Protein AF-A0A1I7SNS4-F1 (afdb_monomer)

Radius of gyration: 24.3 Å; Cα contacts (8 Å, |Δi|>4): 64; chains: 1; bounding box: 50×27×71 Å

Structure (mmCIF, N/CA/C/O backbone):
data_AF-A0A1I7SNS4-F1
#
_entry.id   AF-A0A1I7SNS4-F1
#
loop_
_atom_site.group_PDB
_atom_site.id
_atom_site.type_symbol
_atom_site.label_atom_id
_atom_site.label_alt_id
_atom_site.label_comp_id
_atom_site.label_asym_id
_atom_site.label_entity_id
_atom_site.label_seq_id
_atom_site.pdbx_PDB_ins_code
_atom_site.Cartn_x
_atom_site.Cartn_y
_atom_site.Cartn_z
_atom_site.occupancy
_atom_site.B_iso_or_equiv
_atom_site.auth_seq_id
_atom_site.auth_comp_id
_atom_site.auth_asym_id
_atom_site.auth_atom_id
_atom_site.pdbx_PDB_model_num
ATOM 1 N N . ILE A 1 1 ? 12.218 -4.983 -21.256 1.00 87.75 1 ILE A N 1
ATOM 2 C CA . ILE A 1 1 ? 12.341 -3.797 -20.367 1.00 87.75 1 ILE A CA 1
ATOM 3 C C . ILE A 1 1 ? 11.926 -4.207 -18.958 1.00 87.75 1 ILE A C 1
ATOM 5 O O . ILE A 1 1 ? 10.837 -4.751 -18.821 1.00 87.75 1 ILE A O 1
ATOM 9 N N . LYS A 1 2 ? 12.796 -4.040 -17.951 1.00 87.50 2 LYS A N 1
ATOM 10 C CA . LYS A 1 2 ? 12.525 -4.416 -16.542 1.00 87.50 2 LYS A CA 1
ATOM 11 C C . LYS A 1 2 ? 12.538 -3.227 -15.575 1.00 87.50 2 LYS A C 1
ATOM 13 O O . LYS A 1 2 ? 12.011 -3.338 -14.477 1.00 87.50 2 LYS A O 1
ATOM 18 N N . ASN A 1 3 ? 13.145 -2.112 -15.976 1.00 85.44 3 ASN A N 1
ATOM 19 C CA . ASN A 1 3 ? 13.160 -0.890 -15.188 1.00 85.44 3 ASN A CA 1
ATOM 20 C C . ASN A 1 3 ? 11.923 -0.036 -15.551 1.00 85.44 3 ASN A C 1
ATOM 22 O O . ASN A 1 3 ? 11.851 0.396 -16.703 1.00 85.44 3 ASN A O 1
ATOM 26 N N . PRO A 1 4 ? 10.968 0.188 -14.626 1.00 86.31 4 PRO A N 1
ATOM 27 C C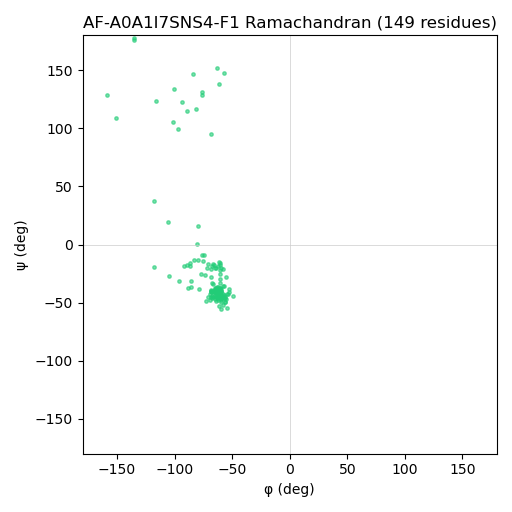A . PRO A 1 4 ? 9.800 1.039 -14.849 1.00 86.31 4 PRO A CA 1
ATOM 28 C C . PRO A 1 4 ? 10.157 2.524 -14.995 1.00 86.31 4 PRO A C 1
ATOM 30 O O . PRO A 1 4 ? 9.373 3.272 -15.557 1.00 86.31 4 PRO A O 1
ATOM 33 N N . ASP A 1 5 ? 11.346 2.946 -14.552 1.00 85.94 5 ASP A N 1
ATOM 34 C CA . ASP A 1 5 ? 11.788 4.347 -14.596 1.00 85.94 5 ASP A CA 1
ATOM 35 C C . ASP A 1 5 ? 12.322 4.780 -15.977 1.00 85.94 5 ASP A C 1
ATOM 37 O O . ASP A 1 5 ? 12.757 5.917 -16.160 1.00 85.94 5 ASP A O 1
ATOM 41 N N . LEU A 1 6 ? 12.330 3.876 -16.962 1.00 90.75 6 LEU A N 1
ATOM 42 C CA . LEU A 1 6 ? 12.782 4.184 -18.316 1.00 90.75 6 LEU A CA 1
ATOM 43 C C . LEU A 1 6 ? 11.732 4.994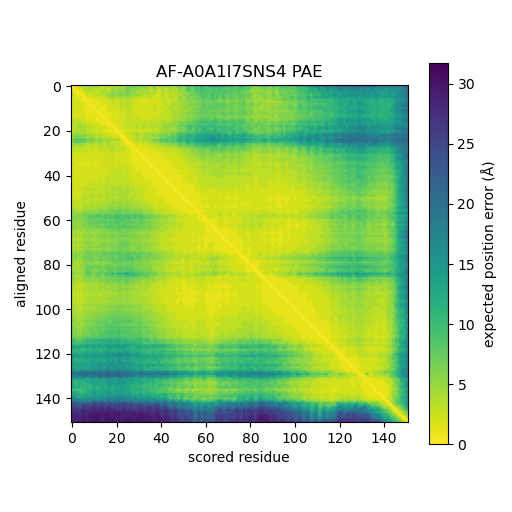 -19.076 1.00 90.75 6 LEU A C 1
ATOM 45 O O . LEU A 1 6 ? 10.591 4.564 -19.228 1.00 90.75 6 LEU A O 1
ATOM 49 N N . SER A 1 7 ? 12.158 6.116 -19.657 1.00 92.50 7 SER A N 1
ATOM 50 C CA . SER A 1 7 ? 11.344 6.854 -20.622 1.00 92.50 7 SER A CA 1
ATOM 51 C C . SER A 1 7 ? 11.074 5.997 -21.866 1.00 92.50 7 SER A C 1
ATOM 53 O O . SER A 1 7 ? 11.908 5.168 -22.246 1.00 92.50 7 SER A O 1
ATOM 55 N N . TYR A 1 8 ? 9.955 6.224 -22.567 1.00 93.12 8 TYR A N 1
ATOM 56 C CA . TYR A 1 8 ? 9.713 5.555 -23.853 1.00 93.12 8 TYR A CA 1
ATOM 57 C C . TYR A 1 8 ? 10.837 5.839 -24.856 1.00 93.12 8 TYR A C 1
ATOM 59 O O . TYR A 1 8 ? 11.241 4.954 -25.608 1.00 93.12 8 TYR A O 1
ATOM 67 N N . HIS A 1 9 ? 11.399 7.051 -24.838 1.00 93.31 9 HIS A N 1
ATOM 68 C CA . HIS A 1 9 ? 12.508 7.424 -25.708 1.00 93.31 9 HIS A CA 1
ATOM 69 C C . HIS A 1 9 ? 13.739 6.527 -25.491 1.00 93.31 9 HIS A C 1
ATOM 71 O O . HIS A 1 9 ? 14.289 5.992 -26.457 1.00 93.31 9 HIS A O 1
ATOM 77 N N . ASP A 1 10 ? 14.145 6.313 -24.240 1.00 93.94 10 ASP A N 1
ATOM 78 C CA . ASP A 1 10 ? 15.320 5.499 -23.914 1.00 93.94 10 ASP A CA 1
ATOM 79 C C . ASP A 1 10 ? 15.021 4.001 -23.979 1.00 93.94 10 ASP A C 1
ATOM 81 O O . ASP A 1 10 ? 15.816 3.228 -24.517 1.00 93.94 10 ASP A O 1
ATOM 85 N N . GLY A 1 11 ? 13.831 3.590 -23.542 1.00 93.88 11 GLY A N 1
ATOM 86 C CA . GLY A 1 11 ? 13.331 2.231 -23.707 1.00 93.88 11 GLY A CA 1
ATOM 87 C C . GLY A 1 11 ? 13.304 1.812 -25.176 1.00 93.88 11 GLY A C 1
ATOM 88 O O . GLY A 1 11 ? 13.788 0.735 -25.520 1.00 93.88 11 GLY A O 1
ATOM 89 N N . ARG A 1 12 ? 12.849 2.692 -26.074 1.00 93.25 12 ARG A N 1
ATOM 90 C CA . ARG A 1 12 ? 12.860 2.461 -27.523 1.00 93.25 12 ARG A CA 1
ATOM 91 C C . ARG A 1 12 ? 14.272 2.278 -28.077 1.00 93.25 12 ARG A C 1
ATOM 93 O O . ARG A 1 12 ? 14.458 1.418 -28.932 1.00 93.25 12 ARG A O 1
ATOM 100 N N . LYS A 1 13 ? 15.271 3.042 -27.613 1.00 94.31 13 LYS A N 1
ATOM 101 C CA . LYS A 1 13 ? 16.676 2.847 -28.035 1.00 94.31 13 LYS A CA 1
ATOM 102 C C . LYS A 1 13 ? 17.188 1.453 -27.676 1.00 94.31 13 LYS A C 1
ATOM 104 O O . LYS A 1 13 ? 17.952 0.882 -28.446 1.00 94.31 13 LYS A O 1
ATOM 109 N N . LEU A 1 14 ? 16.784 0.919 -26.522 1.00 93.12 14 LEU A N 1
ATOM 110 C CA . LEU A 1 14 ? 17.138 -0.439 -26.103 1.00 93.12 14 LEU A CA 1
ATOM 111 C C . LEU A 1 14 ? 16.404 -1.491 -26.936 1.00 93.12 14 LEU A C 1
ATOM 113 O O . LEU A 1 14 ? 17.029 -2.439 -27.395 1.00 93.12 14 LEU A O 1
ATOM 117 N N . LEU A 1 15 ? 15.101 -1.301 -27.160 1.00 92.62 15 LEU A N 1
ATOM 118 C CA . LEU A 1 15 ? 14.277 -2.229 -27.934 1.00 92.62 15 LEU A CA 1
ATOM 119 C C . LEU A 1 15 ? 14.744 -2.346 -29.387 1.00 92.62 15 LEU A C 1
ATOM 121 O O . LEU A 1 15 ? 14.805 -3.450 -29.900 1.00 92.62 15 LEU A O 1
ATOM 125 N N . LYS A 1 16 ? 15.173 -1.247 -30.016 1.00 92.25 16 LYS A N 1
ATOM 126 C CA . LYS A 1 16 ? 15.726 -1.251 -31.382 1.00 92.25 16 LYS A CA 1
ATOM 127 C C . LYS A 1 16 ? 16.985 -2.102 -31.575 1.00 92.25 16 LYS A C 1
ATOM 129 O O . LYS A 1 16 ? 17.379 -2.335 -32.708 1.00 92.25 16 LYS A O 1
ATOM 134 N N . LYS A 1 17 ? 17.665 -2.492 -30.495 1.00 94.25 17 LYS A N 1
ATOM 135 C CA . LYS A 1 17 ? 18.822 -3.396 -30.570 1.00 94.25 17 LYS A CA 1
ATOM 136 C C . LYS A 1 17 ? 18.401 -4.866 -30.625 1.00 94.25 17 LYS A C 1
ATOM 138 O O . LYS A 1 17 ? 19.244 -5.720 -30.869 1.00 94.25 17 LYS A O 1
ATOM 143 N N . ASP A 1 18 ? 17.136 -5.155 -30.337 1.00 93.06 18 ASP A N 1
ATOM 144 C CA . ASP A 1 18 ? 16.569 -6.494 -30.348 1.00 93.06 18 ASP A CA 1
ATOM 145 C C . ASP A 1 18 ? 15.942 -6.769 -31.726 1.00 93.06 18 ASP A C 1
ATOM 147 O O . ASP A 1 18 ? 15.049 -6.017 -32.121 1.00 93.06 18 ASP A O 1
ATOM 151 N N . PRO A 1 19 ? 16.353 -7.831 -32.446 1.00 92.56 19 PRO A N 1
ATOM 152 C CA . PRO A 1 19 ? 15.808 -8.155 -33.768 1.00 92.56 19 PRO A CA 1
ATOM 153 C C . PRO A 1 19 ? 14.282 -8.309 -33.791 1.00 92.56 19 PRO A C 1
ATOM 155 O O . PRO A 1 19 ? 13.638 -8.004 -34.789 1.00 92.56 19 PRO A O 1
ATOM 158 N N . ARG A 1 20 ? 13.674 -8.711 -32.667 1.00 93.25 20 ARG A N 1
ATOM 159 C CA . ARG A 1 20 ? 12.215 -8.865 -32.552 1.00 93.25 20 ARG A CA 1
ATOM 160 C C . ARG A 1 20 ? 11.466 -7.537 -32.640 1.00 93.25 20 ARG A C 1
ATOM 162 O O . ARG A 1 20 ? 10.254 -7.522 -32.824 1.00 93.25 20 ARG A O 1
ATOM 169 N N . TY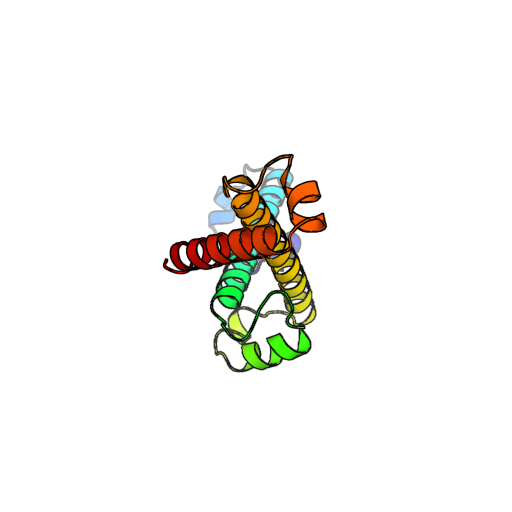R A 1 21 ? 12.150 -6.405 -32.468 1.00 91.62 21 TYR A N 1
ATOM 170 C CA . TYR A 1 21 ? 11.523 -5.096 -32.626 1.00 91.62 21 TYR A CA 1
ATOM 171 C C . TYR A 1 21 ? 11.134 -4.814 -34.082 1.00 91.62 21 TYR A C 1
ATOM 173 O O . TYR A 1 21 ? 10.150 -4.110 -34.313 1.00 91.62 21 TYR A O 1
ATOM 181 N N . ASP A 1 22 ? 11.850 -5.399 -35.044 1.00 90.44 22 ASP A N 1
ATOM 182 C CA . ASP A 1 22 ? 11.541 -5.258 -36.468 1.00 90.44 22 ASP A CA 1
ATOM 183 C C . ASP A 1 22 ? 10.294 -6.080 -36.851 1.00 90.44 22 ASP A C 1
ATOM 185 O O . ASP A 1 22 ? 9.539 -5.696 -37.740 1.00 90.44 22 ASP A O 1
ATOM 189 N N . GLU A 1 23 ? 9.982 -7.156 -36.114 1.00 92.12 23 GLU A N 1
ATOM 190 C CA . GLU A 1 23 ? 8.770 -7.972 -36.324 1.00 92.12 23 GLU A CA 1
ATOM 191 C C . GLU A 1 23 ? 7.469 -7.195 -36.057 1.00 92.12 23 GLU A C 1
ATOM 193 O O . GLU A 1 23 ? 6.399 -7.567 -36.537 1.00 92.12 23 GLU A O 1
ATOM 198 N N . ILE A 1 24 ? 7.548 -6.095 -35.305 1.00 90.12 24 ILE A N 1
ATOM 199 C CA . ILE A 1 24 ? 6.396 -5.266 -34.937 1.00 90.12 24 ILE A CA 1
ATOM 200 C C . ILE A 1 24 ? 6.345 -3.944 -35.713 1.00 90.12 24 ILE A C 1
ATOM 202 O O . ILE A 1 24 ? 5.696 -2.995 -35.266 1.00 90.12 24 ILE A O 1
ATOM 206 N N . ASP A 1 25 ? 7.028 -3.824 -36.855 1.00 86.75 25 ASP A N 1
ATOM 207 C CA . ASP A 1 25 ? 7.097 -2.566 -37.618 1.00 86.75 25 ASP A CA 1
ATOM 208 C C . ASP A 1 25 ? 5.764 -2.087 -38.203 1.00 86.75 25 ASP A C 1
ATOM 210 O O . ASP A 1 25 ? 5.580 -0.887 -38.396 1.00 86.75 25 ASP A O 1
ATOM 214 N N . LEU A 1 26 ? 4.793 -2.990 -38.349 1.00 90.69 26 LEU A N 1
ATOM 215 C CA . LEU A 1 26 ? 3.425 -2.652 -38.751 1.00 90.69 26 LEU A CA 1
ATOM 216 C C . LEU A 1 26 ? 2.629 -1.912 -37.661 1.00 90.69 26 LEU A C 1
ATOM 218 O O . LEU A 1 26 ? 1.602 -1.308 -37.962 1.00 90.69 26 LEU A O 1
ATOM 222 N N . LEU A 1 27 ? 3.070 -1.948 -36.396 1.00 92.56 27 LEU A N 1
ATOM 223 C CA . LEU A 1 27 ? 2.403 -1.209 -35.325 1.00 92.56 27 LEU A CA 1
ATOM 224 C C . LEU A 1 27 ? 2.733 0.281 -35.404 1.00 92.56 27 LEU A C 1
ATOM 226 O O . LEU A 1 27 ? 3.900 0.684 -35.415 1.00 92.56 27 LEU A O 1
ATOM 230 N N . GLU A 1 28 ? 1.694 1.111 -35.335 1.00 94.38 28 GLU A N 1
ATOM 231 C CA . GLU A 1 28 ? 1.860 2.556 -35.248 1.00 94.38 28 GLU A CA 1
ATOM 232 C C . GLU A 1 28 ? 2.714 2.963 -34.042 1.00 94.38 28 GLU A C 1
ATOM 234 O O . GLU A 1 28 ? 2.659 2.367 -32.959 1.00 94.38 28 GLU A O 1
ATOM 239 N N . LYS A 1 29 ? 3.464 4.057 -34.207 1.00 92.12 29 LYS A N 1
ATOM 240 C CA . LYS A 1 29 ? 4.295 4.634 -33.144 1.00 92.12 29 LYS A CA 1
ATOM 241 C C . LYS A 1 29 ? 3.494 4.898 -31.861 1.00 92.12 29 LYS A C 1
ATOM 243 O O . LYS A 1 29 ? 4.000 4.608 -30.779 1.00 92.12 29 LYS A O 1
ATOM 248 N N . SER A 1 30 ? 2.277 5.425 -31.999 1.00 93.56 30 SER A N 1
ATOM 249 C CA . SER A 1 30 ? 1.326 5.705 -30.912 1.00 93.56 30 SER A CA 1
ATOM 250 C C . SER A 1 30 ? 0.985 4.441 -30.115 1.00 93.56 30 SER A C 1
ATOM 252 O O . SER A 1 30 ? 1.022 4.440 -28.886 1.00 93.56 30 SER A O 1
ATOM 254 N N . THR A 1 31 ? 0.727 3.334 -30.812 1.00 95.31 31 THR A N 1
ATOM 255 C CA . THR A 1 31 ? 0.411 2.039 -30.203 1.00 95.31 31 THR A CA 1
ATOM 256 C C . THR A 1 31 ? 1.618 1.461 -29.471 1.00 95.31 31 THR A C 1
ATOM 258 O O . THR A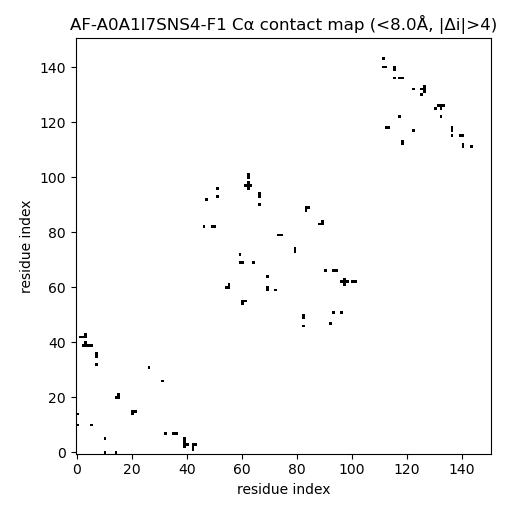 1 31 ? 1.481 1.019 -28.332 1.00 95.31 31 THR A O 1
ATOM 261 N N . LYS A 1 32 ? 2.815 1.518 -30.073 1.00 94.25 32 LYS A N 1
ATOM 262 C CA . LYS A 1 32 ? 4.065 1.081 -29.421 1.00 94.25 32 LYS A CA 1
ATOM 263 C C . LYS A 1 32 ? 4.343 1.869 -28.133 1.00 94.25 32 LYS A C 1
ATOM 265 O O . LYS A 1 32 ? 4.757 1.284 -27.136 1.00 94.25 32 LYS A O 1
ATOM 270 N N . GLU A 1 33 ? 4.096 3.177 -28.150 1.00 95.06 33 GLU A N 1
ATOM 271 C CA . GLU A 1 33 ? 4.258 4.058 -26.987 1.00 95.06 33 GLU A CA 1
ATOM 272 C C . GLU A 1 33 ? 3.249 3.742 -25.882 1.00 95.06 33 GLU A C 1
ATOM 274 O O . GLU A 1 33 ? 3.639 3.586 -24.727 1.00 95.06 33 GLU A O 1
ATOM 279 N N . ARG A 1 34 ? 1.973 3.547 -26.238 1.00 96.44 34 ARG A N 1
ATOM 280 C CA . ARG A 1 34 ? 0.937 3.133 -25.285 1.00 96.44 34 ARG A CA 1
ATOM 281 C C . ARG A 1 34 ? 1.272 1.796 -24.624 1.00 96.44 34 ARG A C 1
ATOM 283 O O . ARG A 1 34 ? 1.275 1.717 -23.403 1.00 96.44 34 ARG A O 1
ATOM 290 N N . LEU A 1 35 ? 1.627 0.774 -25.408 1.00 95.56 35 LEU A N 1
ATOM 291 C CA . LEU A 1 35 ? 1.998 -0.547 -24.882 1.00 95.56 35 LEU A CA 1
ATOM 292 C C . LEU A 1 35 ? 3.217 -0.486 -23.954 1.00 95.56 35 LEU A C 1
ATOM 294 O O . LEU A 1 35 ? 3.275 -1.203 -22.956 1.00 95.56 35 LEU A O 1
ATOM 298 N N . PHE A 1 36 ? 4.194 0.367 -24.270 1.00 95.50 36 PHE A N 1
ATOM 299 C CA . PHE A 1 36 ? 5.340 0.588 -23.395 1.00 95.50 36 PHE A CA 1
ATOM 300 C C . PHE A 1 36 ? 4.912 1.215 -22.066 1.00 95.50 36 PHE A C 1
ATOM 302 O O . PHE A 1 36 ? 5.300 0.704 -21.018 1.00 95.50 36 PHE A O 1
ATOM 309 N N . SER A 1 37 ? 4.097 2.272 -22.110 1.00 95.06 37 SER A N 1
ATOM 310 C CA . SER A 1 37 ? 3.574 2.945 -20.917 1.00 95.06 37 SER A CA 1
ATOM 311 C C . SER A 1 37 ? 2.745 2.001 -20.042 1.00 95.06 37 SER A C 1
ATOM 313 O O . SER A 1 37 ? 2.957 1.948 -18.829 1.00 95.06 37 SER A O 1
ATOM 315 N N . ASP A 1 38 ? 1.873 1.192 -20.652 1.00 96.75 38 ASP A N 1
ATOM 316 C CA . ASP A 1 38 ? 1.079 0.168 -19.961 1.00 96.75 38 ASP A CA 1
ATOM 317 C C . ASP A 1 38 ? 2.000 -0.862 -19.278 1.00 96.75 38 ASP A C 1
ATOM 319 O O . ASP A 1 38 ? 1.806 -1.230 -18.117 1.00 96.75 38 ASP A O 1
ATOM 323 N N . HIS A 1 39 ? 3.060 -1.303 -19.966 1.00 96.31 39 HIS A N 1
ATOM 324 C CA . HIS A 1 39 ? 4.048 -2.233 -19.414 1.00 96.31 39 HIS A CA 1
ATOM 325 C C . HIS A 1 39 ? 4.831 -1.634 -18.240 1.00 96.31 39 HIS A C 1
ATOM 327 O O . HIS A 1 39 ? 4.977 -2.290 -17.208 1.00 96.31 39 HIS A O 1
ATOM 333 N N . THR A 1 40 ? 5.326 -0.399 -18.355 1.00 95.19 40 THR A N 1
ATOM 334 C CA . THR A 1 40 ? 6.052 0.264 -17.259 1.00 95.19 40 THR A CA 1
ATOM 335 C C . THR A 1 40 ? 5.153 0.524 -16.058 1.00 95.19 40 THR A C 1
ATOM 337 O O . THR A 1 40 ? 5.584 0.288 -14.930 1.00 95.19 40 THR A O 1
ATOM 340 N N . HIS A 1 41 ? 3.892 0.899 -16.287 1.00 94.38 41 HIS A N 1
ATOM 341 C CA . HIS A 1 41 ? 2.905 1.046 -15.221 1.00 94.38 41 HIS A CA 1
ATOM 342 C C . HIS A 1 41 ? 2.641 -0.286 -14.504 1.00 94.38 41 HIS A C 1
ATOM 344 O O . HIS A 1 41 ? 2.628 -0.346 -13.277 1.00 94.38 41 HIS A O 1
ATOM 350 N N . ASN A 1 42 ? 2.517 -1.387 -15.251 1.00 96.06 42 ASN A N 1
ATOM 351 C CA . ASN A 1 42 ? 2.363 -2.721 -14.667 1.00 96.06 42 ASN A CA 1
ATOM 352 C C . ASN A 1 42 ? 3.591 -3.158 -13.853 1.00 96.06 42 ASN A C 1
ATOM 354 O O . ASN A 1 42 ? 3.443 -3.799 -12.812 1.00 96.06 42 ASN A O 1
ATOM 358 N N . LEU A 1 43 ? 4.805 -2.822 -14.300 1.00 93.69 43 LEU A N 1
ATOM 359 C CA . LEU A 1 43 ? 6.027 -3.073 -13.531 1.00 93.69 43 LEU A CA 1
ATOM 360 C C . LEU A 1 43 ? 6.054 -2.271 -12.223 1.00 93.69 43 LEU A C 1
ATOM 362 O O . LEU A 1 43 ? 6.439 -2.812 -11.188 1.00 93.69 43 LEU A O 1
ATOM 366 N N . GLU A 1 44 ? 5.639 -1.005 -12.263 1.00 91.31 44 GLU A N 1
ATOM 367 C CA . GLU A 1 44 ? 5.533 -0.155 -11.076 1.00 91.31 44 GLU A CA 1
ATOM 368 C C . GLU A 1 44 ? 4.483 -0.689 -10.097 1.00 91.31 44 GLU A C 1
ATOM 370 O O . GLU A 1 44 ? 4.773 -0.834 -8.909 1.00 91.31 44 GLU A O 1
ATOM 375 N N . LYS A 1 45 ? 3.307 -1.084 -10.600 1.00 94.06 45 LYS A N 1
ATOM 376 C CA . LYS A 1 45 ? 2.249 -1.713 -9.802 1.00 94.06 45 LYS A CA 1
ATOM 377 C C . LYS A 1 45 ? 2.756 -2.965 -9.082 1.00 94.06 45 LYS A C 1
ATOM 379 O O . LYS A 1 45 ? 2.610 -3.053 -7.868 1.00 94.06 45 LYS A O 1
ATOM 384 N N . LYS A 1 46 ? 3.423 -3.881 -9.794 1.00 93.81 46 LYS A N 1
ATOM 385 C CA . LYS A 1 46 ? 3.998 -5.100 -9.195 1.00 93.81 46 LYS A CA 1
ATOM 386 C C . LYS A 1 46 ? 5.052 -4.795 -8.132 1.00 93.81 46 LYS A C 1
ATOM 388 O O . LYS A 1 46 ? 5.080 -5.447 -7.096 1.00 93.81 46 LYS A O 1
ATOM 393 N N . ARG A 1 47 ? 5.921 -3.804 -8.372 1.00 91.56 47 ARG A N 1
ATOM 394 C CA . ARG A 1 47 ? 6.922 -3.374 -7.381 1.00 91.56 47 ARG A CA 1
ATOM 395 C C . ARG A 1 47 ? 6.247 -2.842 -6.117 1.00 91.56 47 ARG A C 1
ATOM 397 O O . ARG A 1 47 ? 6.672 -3.183 -5.019 1.00 91.56 47 ARG A O 1
ATOM 404 N N . ARG A 1 48 ? 5.207 -2.021 -6.273 1.00 94.00 48 ARG A N 1
ATOM 405 C CA . ARG A 1 48 ? 4.428 -1.480 -5.155 1.00 94.00 48 ARG A CA 1
ATOM 406 C C . ARG A 1 48 ? 3.747 -2.589 -4.357 1.00 94.00 48 ARG A C 1
ATOM 408 O O . ARG A 1 48 ? 3.856 -2.596 -3.141 1.00 94.00 48 ARG A O 1
ATOM 415 N N . GLU A 1 49 ? 3.119 -3.550 -5.030 1.00 95.44 49 GLU A N 1
ATOM 416 C CA . GLU A 1 49 ? 2.499 -4.717 -4.383 1.00 95.44 49 GLU A CA 1
ATOM 417 C C . GLU A 1 49 ? 3.519 -5.519 -3.563 1.00 95.44 49 GLU A C 1
ATOM 419 O O . GLU A 1 49 ? 3.269 -5.815 -2.399 1.00 95.44 49 GLU A O 1
ATOM 424 N N . GLN A 1 50 ? 4.703 -5.788 -4.124 1.00 94.94 50 GLN A N 1
ATOM 425 C CA . GLN A 1 50 ? 5.793 -6.457 -3.402 1.00 94.94 50 GLN A CA 1
ATOM 426 C C . GLN A 1 50 ? 6.271 -5.655 -2.189 1.00 94.94 50 GLN A C 1
ATOM 428 O O . GLN A 1 50 ? 6.543 -6.232 -1.140 1.00 94.94 50 GLN A O 1
ATOM 433 N N . PHE A 1 51 ? 6.372 -4.330 -2.321 1.00 95.88 51 PHE A N 1
ATOM 434 C CA . PHE A 1 51 ? 6.745 -3.460 -1.211 1.00 95.88 51 PHE A CA 1
ATOM 435 C C . PHE A 1 51 ? 5.687 -3.487 -0.101 1.00 95.88 51 PHE A C 1
ATOM 437 O O . PHE A 1 51 ? 6.040 -3.619 1.062 1.00 95.88 51 PHE A O 1
ATOM 444 N N . TYR A 1 52 ? 4.399 -3.435 -0.443 1.00 96.31 52 TYR A N 1
ATOM 445 C CA . TYR A 1 52 ? 3.305 -3.456 0.535 1.00 96.31 52 TYR A CA 1
ATOM 446 C C . TYR A 1 52 ? 3.193 -4.803 1.242 1.00 96.31 52 TYR A C 1
ATOM 448 O O . TYR A 1 52 ? 3.012 -4.837 2.456 1.00 96.31 52 TYR A O 1
ATOM 456 N N . GLN A 1 53 ? 3.356 -5.900 0.500 1.00 95.62 53 GLN A N 1
ATOM 457 C CA . GLN A 1 53 ? 3.424 -7.236 1.080 1.00 95.62 53 GLN A CA 1
ATOM 458 C C . GLN A 1 53 ? 4.590 -7.334 2.069 1.00 95.62 53 GLN A C 1
ATOM 460 O O . GLN A 1 53 ? 4.419 -7.784 3.199 1.00 95.62 53 GLN A O 1
ATOM 465 N N . TRP A 1 54 ? 5.763 -6.839 1.681 1.00 95.69 54 TRP A N 1
ATOM 466 C CA . TRP A 1 54 ? 6.920 -6.832 2.565 1.00 95.69 54 TRP A CA 1
ATOM 467 C C . TRP A 1 54 ? 6.710 -5.967 3.815 1.00 95.69 54 TRP A C 1
ATOM 469 O O . TRP A 1 54 ? 7.140 -6.367 4.889 1.00 95.69 54 TRP A O 1
ATOM 479 N N . LEU A 1 55 ? 6.007 -4.831 3.714 1.00 95.81 55 LEU A N 1
ATOM 480 C CA . LEU A 1 55 ? 5.615 -4.033 4.884 1.00 95.81 55 LEU A CA 1
ATOM 481 C C . LEU A 1 55 ? 4.679 -4.808 5.819 1.00 95.81 55 LEU A C 1
ATOM 483 O O . LEU A 1 55 ? 4.873 -4.762 7.028 1.00 95.81 55 LEU A O 1
ATOM 487 N N . SER A 1 56 ? 3.697 -5.539 5.279 1.00 93.12 56 SER A N 1
ATOM 488 C CA . SER A 1 56 ? 2.776 -6.345 6.094 1.00 93.12 56 SER A CA 1
ATOM 489 C C . SER A 1 56 ? 3.430 -7.553 6.771 1.00 93.12 56 SER A C 1
ATOM 491 O O . SER A 1 56 ? 2.911 -8.030 7.771 1.00 93.12 56 SER A O 1
ATOM 493 N N . GLU A 1 57 ? 4.572 -8.029 6.264 1.00 93.69 57 GLU A N 1
ATOM 494 C CA . GLU A 1 57 ? 5.366 -9.100 6.889 1.00 93.69 57 GLU A CA 1
ATOM 495 C C . GLU A 1 57 ? 6.137 -8.622 8.140 1.00 93.69 57 GLU A C 1
ATOM 497 O O . GLU A 1 57 ? 6.743 -9.440 8.830 1.00 93.69 57 GLU A O 1
ATOM 502 N N . LYS A 1 58 ? 6.179 -7.310 8.423 1.00 93.12 58 LYS A N 1
ATOM 503 C CA . LYS A 1 58 ? 6.946 -6.728 9.536 1.00 93.12 58 LYS A CA 1
ATOM 504 C C . LYS A 1 58 ? 6.046 -6.406 10.722 1.00 93.12 58 LYS A C 1
ATOM 506 O O . LYS A 1 58 ? 5.357 -5.391 10.714 1.00 93.12 58 LYS A O 1
ATOM 511 N N . GLU A 1 59 ? 6.119 -7.217 11.773 1.00 92.25 59 GLU A N 1
ATOM 512 C CA . GLU A 1 59 ? 5.337 -7.025 13.004 1.00 92.25 59 GLU A CA 1
ATOM 513 C C . GLU A 1 59 ? 5.634 -5.684 13.700 1.00 92.25 59 GLU A C 1
ATOM 515 O O . GLU A 1 59 ? 4.755 -5.084 14.320 1.00 92.25 59 GLU A O 1
ATOM 520 N N . GLU A 1 60 ? 6.855 -5.157 13.564 1.00 94.44 60 GLU A N 1
ATOM 521 C CA . GLU A 1 60 ? 7.261 -3.881 14.164 1.00 94.44 60 GLU A CA 1
ATOM 522 C C . GLU A 1 60 ? 6.706 -2.651 13.421 1.00 94.44 60 GLU A C 1
ATOM 524 O O . GLU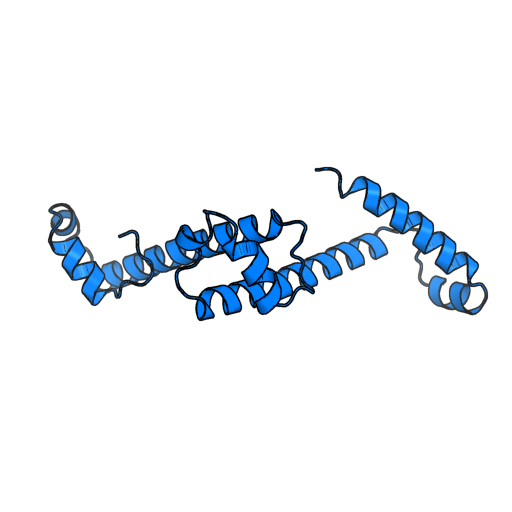 A 1 60 ? 6.834 -1.514 13.892 1.00 94.44 60 GLU A O 1
ATOM 529 N N . ILE A 1 61 ? 6.102 -2.850 12.245 1.00 94.88 61 ILE A N 1
ATOM 530 C CA . ILE A 1 61 ? 5.596 -1.785 11.383 1.00 94.88 61 ILE A CA 1
ATOM 531 C C . ILE A 1 61 ? 4.078 -1.909 11.258 1.00 94.88 61 ILE A C 1
ATOM 533 O O . ILE A 1 61 ? 3.539 -2.899 10.786 1.00 94.88 61 ILE A O 1
ATOM 537 N N . ASN A 1 62 ? 3.366 -0.841 11.609 1.00 94.38 62 ASN A N 1
ATOM 538 C CA . ASN A 1 62 ? 1.930 -0.736 11.382 1.00 94.38 62 ASN A CA 1
ATOM 539 C C . ASN A 1 62 ? 1.572 0.641 10.809 1.00 94.38 62 ASN A C 1
ATOM 541 O O . ASN A 1 62 ? 2.423 1.520 10.662 1.00 94.38 62 ASN A O 1
ATOM 545 N N . TYR A 1 63 ? 0.289 0.853 10.513 1.00 94.38 63 TYR A N 1
ATOM 546 C CA . TYR A 1 63 ? -0.205 2.094 9.906 1.00 94.38 63 TYR A CA 1
ATOM 547 C C . TYR A 1 63 ? 0.022 3.363 10.752 1.00 94.38 63 TYR A C 1
ATOM 549 O O . TYR A 1 63 ? -0.126 4.479 10.250 1.00 94.38 63 TYR A O 1
ATOM 557 N N . ARG A 1 64 ? 0.347 3.227 12.045 1.00 95.06 64 ARG A N 1
ATOM 558 C CA . ARG A 1 64 ? 0.666 4.349 12.945 1.00 95.06 64 ARG A CA 1
ATOM 559 C C . ARG A 1 64 ? 2.163 4.655 12.977 1.00 95.06 64 ARG A C 1
ATOM 561 O O . ARG A 1 64 ? 2.537 5.761 13.381 1.00 95.06 64 ARG A O 1
ATOM 568 N N . THR A 1 65 ? 3.007 3.714 12.552 1.00 96.62 65 THR A N 1
ATOM 569 C CA . THR A 1 65 ? 4.461 3.877 12.488 1.00 96.62 65 THR A CA 1
ATOM 570 C C . THR A 1 65 ? 4.820 5.015 11.532 1.00 96.62 65 THR A C 1
ATOM 572 O O . THR A 1 65 ? 4.231 5.182 10.465 1.00 96.62 65 THR A O 1
ATOM 575 N N . LYS A 1 66 ? 5.794 5.846 11.913 1.00 96.94 66 LYS A N 1
ATOM 576 C CA . LYS A 1 66 ? 6.314 6.909 11.043 1.00 96.94 66 LYS A CA 1
ATOM 577 C C . LYS A 1 66 ? 7.372 6.347 10.106 1.00 96.94 66 LYS A C 1
ATOM 579 O O . LYS A 1 66 ? 8.170 5.515 10.532 1.00 96.94 66 LYS A O 1
ATOM 584 N N . TRP A 1 67 ? 7.450 6.882 8.884 1.00 97.44 67 TRP A N 1
ATOM 585 C CA . TRP A 1 67 ? 8.441 6.452 7.890 1.00 97.44 67 TRP A CA 1
ATOM 586 C C . TRP A 1 67 ? 9.861 6.399 8.461 1.00 97.44 67 TRP A C 1
ATOM 588 O O . TRP A 1 67 ? 10.542 5.400 8.291 1.00 97.44 67 TRP A O 1
ATOM 598 N N . ARG A 1 68 ? 10.285 7.417 9.222 1.00 97.00 68 ARG A N 1
ATOM 599 C CA . ARG A 1 68 ? 11.618 7.456 9.849 1.00 97.00 68 ARG A CA 1
ATOM 600 C C . ARG A 1 68 ? 11.942 6.208 10.677 1.00 97.00 68 ARG A C 1
ATOM 602 O O . ARG A 1 68 ? 13.084 5.762 10.673 1.00 97.00 68 ARG A O 1
ATOM 609 N N . ASP A 1 69 ? 10.972 5.694 11.424 1.00 97.38 69 ASP A N 1
ATOM 610 C CA . ASP A 1 69 ? 11.187 4.567 12.329 1.00 97.38 69 ASP A CA 1
ATOM 611 C C . ASP A 1 69 ? 10.967 3.234 11.598 1.00 97.38 69 ASP A C 1
ATOM 613 O O . ASP A 1 69 ? 11.778 2.327 11.757 1.00 97.38 69 ASP A O 1
ATOM 617 N N . ALA A 1 70 ? 9.987 3.163 10.688 1.00 96.88 70 ALA A N 1
ATOM 618 C CA . ALA A 1 70 ? 9.825 2.036 9.765 1.00 96.88 70 ALA A CA 1
ATOM 619 C C . ALA A 1 70 ? 11.092 1.805 8.927 1.00 96.88 70 ALA A C 1
ATOM 621 O O . ALA A 1 70 ? 11.592 0.691 8.841 1.00 96.88 70 ALA A O 1
ATOM 622 N N . ARG A 1 71 ? 11.673 2.874 8.377 1.00 96.44 71 ARG A N 1
ATOM 623 C CA . ARG A 1 71 ? 12.909 2.852 7.589 1.00 96.44 71 ARG A CA 1
ATOM 624 C C . ARG A 1 71 ? 14.062 2.200 8.345 1.00 96.44 71 ARG A C 1
ATOM 626 O O . ARG A 1 71 ? 14.752 1.379 7.762 1.00 96.44 71 ARG A O 1
ATOM 633 N N . LYS A 1 72 ? 14.234 2.498 9.639 1.00 96.38 72 LYS A N 1
ATOM 634 C CA . LYS A 1 72 ? 15.283 1.869 10.463 1.00 96.38 72 LYS A CA 1
ATOM 635 C C . LYS A 1 72 ? 15.115 0.356 10.558 1.00 96.38 72 LYS A C 1
ATOM 637 O O . LYS A 1 72 ? 16.112 -0.347 10.555 1.00 96.38 72 LYS A O 1
ATOM 642 N N . VAL A 1 73 ? 13.876 -0.130 10.658 1.00 95.56 73 VAL A N 1
ATOM 643 C CA . VAL A 1 73 ? 13.580 -1.571 10.663 1.00 95.56 73 VAL A CA 1
ATOM 644 C C . VAL A 1 73 ? 13.858 -2.157 9.280 1.00 95.56 73 VAL A C 1
ATOM 646 O O . VAL A 1 73 ? 14.565 -3.154 9.158 1.00 95.56 73 VAL A O 1
ATOM 649 N N . LEU A 1 74 ? 13.360 -1.509 8.225 1.00 95.31 74 LEU A N 1
ATOM 650 C CA . LEU A 1 74 ? 13.485 -1.996 6.852 1.00 95.31 74 LEU A CA 1
ATOM 651 C C . LEU A 1 74 ? 14.941 -2.057 6.373 1.00 95.31 74 LEU A C 1
ATOM 653 O O . LEU A 1 74 ? 15.302 -3.025 5.719 1.00 95.31 74 LEU A O 1
ATOM 657 N N . GLU A 1 75 ? 15.785 -1.086 6.731 1.00 95.50 75 GLU A N 1
ATOM 658 C CA . GLU A 1 75 ? 17.211 -1.044 6.358 1.00 95.50 75 GLU A CA 1
ATOM 659 C C . GLU A 1 75 ? 18.033 -2.221 6.906 1.00 95.50 75 GLU A C 1
ATOM 661 O O . GLU A 1 75 ? 19.122 -2.491 6.403 1.00 95.50 75 GLU A O 1
ATOM 666 N N . THR A 1 76 ? 17.535 -2.935 7.920 1.00 93.94 76 THR A N 1
ATOM 667 C CA . THR A 1 76 ? 18.213 -4.127 8.459 1.00 93.94 76 THR A CA 1
ATOM 668 C C . THR A 1 76 ? 18.000 -5.387 7.617 1.00 93.94 76 THR A C 1
ATOM 670 O O . THR A 1 76 ? 18.699 -6.379 7.811 1.00 93.94 76 THR A O 1
ATOM 673 N N . ASP A 1 77 ? 17.048 -5.363 6.685 1.00 93.44 77 ASP A N 1
ATOM 674 C CA . ASP A 1 77 ? 16.651 -6.509 5.873 1.00 93.44 77 ASP A CA 1
ATOM 675 C C . ASP A 1 77 ? 17.281 -6.429 4.471 1.00 93.44 77 ASP A C 1
ATOM 677 O O . ASP A 1 77 ? 17.251 -5.400 3.794 1.00 93.44 77 ASP A O 1
ATOM 681 N N . GLU A 1 78 ? 17.841 -7.548 4.005 1.00 92.69 78 GLU A N 1
ATOM 682 C CA . GLU A 1 78 ? 18.515 -7.668 2.705 1.00 92.69 78 GLU A CA 1
ATOM 683 C C . GLU A 1 78 ? 17.634 -7.319 1.490 1.00 92.69 78 GLU A C 1
ATOM 685 O O . GLU A 1 78 ? 18.147 -7.020 0.404 1.00 92.69 78 GLU A O 1
ATOM 690 N N . LYS A 1 79 ? 16.304 -7.361 1.639 1.00 91.19 79 LYS A N 1
ATOM 691 C CA . LYS A 1 79 ? 15.343 -6.973 0.602 1.00 91.19 79 LYS A CA 1
ATOM 692 C C . LYS A 1 79 ? 15.313 -5.456 0.387 1.00 91.19 79 LYS A C 1
ATOM 694 O O . LYS A 1 79 ? 14.899 -5.038 -0.696 1.00 91.19 79 LYS A O 1
ATOM 699 N N . TYR A 1 80 ? 15.776 -4.643 1.346 1.00 92.62 80 TYR A N 1
ATOM 700 C CA . TYR A 1 80 ? 15.727 -3.177 1.275 1.00 92.62 80 TYR A CA 1
ATOM 701 C C . TYR A 1 80 ? 16.385 -2.635 0.012 1.00 92.62 80 TYR A C 1
ATOM 703 O O . TYR A 1 80 ? 15.717 -1.995 -0.795 1.00 92.62 80 TYR A O 1
ATOM 711 N N . GLU A 1 81 ? 17.644 -2.996 -0.233 1.00 89.75 81 GLU A N 1
ATOM 712 C CA . GLU A 1 81 ? 18.404 -2.552 -1.411 1.00 89.75 81 GLU A CA 1
ATOM 713 C C . GLU A 1 81 ? 17.759 -2.979 -2.743 1.00 89.75 81 GLU A C 1
ATOM 715 O O . GLU A 1 81 ? 17.947 -2.341 -3.779 1.00 89.75 81 GLU A O 1
ATOM 720 N N . LYS A 1 82 ? 16.976 -4.067 -2.744 1.00 87.62 82 LYS A N 1
ATOM 721 C CA . LYS A 1 82 ? 16.312 -4.590 -3.950 1.00 87.62 82 LYS A CA 1
ATOM 722 C C . LYS A 1 82 ? 14.968 -3.912 -4.218 1.00 87.62 82 LYS A C 1
ATOM 724 O O . LYS A 1 82 ? 14.600 -3.733 -5.381 1.00 87.62 82 LYS A O 1
ATOM 729 N N . LEU A 1 83 ? 14.216 -3.587 -3.167 1.00 87.31 83 LEU A N 1
ATOM 730 C CA . LEU A 1 83 ? 12.849 -3.064 -3.264 1.00 87.31 83 LEU A CA 1
ATOM 731 C C . LEU A 1 83 ? 12.795 -1.533 -3.200 1.00 87.31 83 LEU A C 1
ATOM 733 O O . LEU A 1 83 ? 11.944 -0.917 -3.848 1.00 87.31 83 LEU A O 1
ATOM 737 N N . VAL A 1 84 ? 13.720 -0.909 -2.472 1.00 89.62 84 VAL A N 1
ATOM 738 C CA . VAL A 1 84 ? 13.781 0.538 -2.269 1.00 89.62 84 VAL A CA 1
ATOM 739 C C . VAL A 1 84 ? 14.772 1.157 -3.246 1.00 89.62 84 VAL A C 1
ATOM 741 O O . VAL A 1 84 ? 15.976 1.175 -3.034 1.00 89.62 84 VAL A O 1
ATOM 744 N N . THR A 1 85 ? 14.254 1.720 -4.338 1.00 86.31 85 THR A N 1
ATOM 745 C CA . THR A 1 85 ? 15.089 2.394 -5.350 1.00 86.31 85 THR A CA 1
ATOM 746 C C . THR A 1 85 ? 15.309 3.880 -5.069 1.00 86.31 85 THR A C 1
ATOM 748 O O . THR A 1 85 ? 16.165 4.514 -5.680 1.00 86.31 85 THR A O 1
ATOM 751 N N . SER A 1 86 ? 14.485 4.481 -4.211 1.00 91.12 86 SER A N 1
ATOM 752 C CA . SER A 1 86 ? 14.570 5.890 -3.826 1.00 91.12 86 SER A CA 1
ATOM 753 C C . SER A 1 86 ? 13.855 6.088 -2.500 1.00 91.12 86 SER A C 1
ATOM 755 O O . SER A 1 86 ? 12.684 5.730 -2.387 1.00 91.12 86 SER A O 1
ATOM 757 N N . ASP A 1 87 ? 14.528 6.725 -1.544 1.00 92.94 87 ASP A N 1
ATOM 758 C CA . ASP A 1 87 ? 13.978 7.001 -0.214 1.00 92.94 87 ASP A CA 1
ATOM 759 C C . ASP A 1 87 ? 12.663 7.790 -0.285 1.00 92.94 87 ASP A C 1
ATOM 761 O O . ASP A 1 87 ? 11.634 7.354 0.218 1.00 92.94 87 ASP A O 1
ATOM 765 N N . ARG A 1 88 ? 12.644 8.880 -1.062 1.00 94.44 88 ARG A N 1
ATOM 766 C CA . ARG A 1 88 ? 11.440 9.694 -1.289 1.00 94.44 88 ARG A CA 1
ATOM 767 C C . ARG A 1 88 ? 10.298 8.905 -1.936 1.00 94.44 88 ARG A C 1
ATOM 769 O O . ARG A 1 88 ? 9.127 9.220 -1.726 1.00 94.44 88 ARG A O 1
ATOM 776 N N . ARG A 1 89 ? 10.602 7.929 -2.800 1.00 92.25 89 ARG A N 1
ATOM 777 C CA . ARG A 1 89 ? 9.563 7.065 -3.382 1.00 92.25 89 ARG A CA 1
ATOM 778 C C . ARG A 1 89 ? 9.040 6.100 -2.328 1.00 92.25 89 ARG A C 1
ATOM 780 O O . ARG A 1 89 ? 7.829 6.032 -2.172 1.00 92.25 89 ARG A O 1
ATOM 787 N N . ALA A 1 90 ? 9.929 5.425 -1.609 1.00 95.44 90 ALA A N 1
ATOM 788 C CA . ALA A 1 90 ? 9.555 4.492 -0.557 1.00 95.44 90 ALA A CA 1
ATOM 789 C C . ALA A 1 90 ? 8.737 5.170 0.546 1.00 95.44 90 ALA A C 1
ATOM 791 O O . ALA A 1 90 ? 7.721 4.621 0.945 1.00 95.44 90 ALA A O 1
ATOM 792 N N . GLU A 1 91 ? 9.078 6.398 0.944 1.00 97.56 91 GLU A N 1
ATOM 793 C CA . GLU A 1 91 ? 8.282 7.182 1.892 1.00 97.56 91 GLU A CA 1
ATOM 794 C C . GLU A 1 91 ? 6.859 7.442 1.382 1.00 97.56 91 GLU A C 1
ATOM 796 O O . GLU A 1 91 ? 5.888 7.266 2.117 1.00 97.56 91 GLU A O 1
ATOM 801 N N 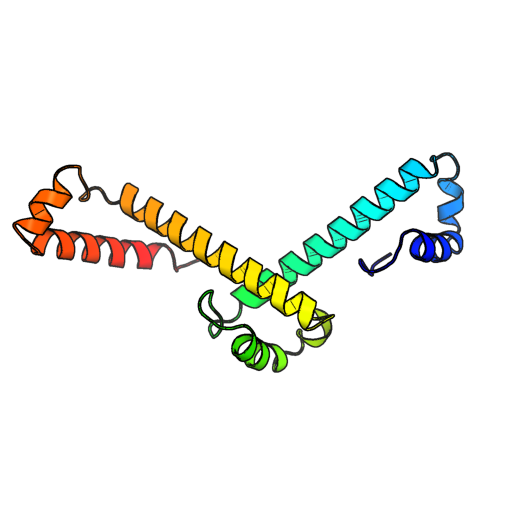. ARG A 1 92 ? 6.707 7.852 0.115 1.00 96.69 92 ARG A N 1
ATOM 802 C CA . ARG A 1 92 ? 5.377 8.072 -0.478 1.00 96.69 92 ARG A CA 1
ATOM 803 C C . ARG A 1 92 ? 4.560 6.786 -0.513 1.00 96.69 92 ARG A C 1
ATOM 805 O O . ARG A 1 92 ? 3.397 6.809 -0.127 1.00 96.69 92 ARG A O 1
ATOM 812 N N . GLU A 1 93 ? 5.177 5.692 -0.943 1.00 96.69 93 GLU A N 1
ATOM 813 C CA . GLU A 1 93 ? 4.533 4.381 -1.006 1.00 96.69 93 GLU A CA 1
ATOM 814 C C . GLU A 1 93 ? 4.170 3.854 0.386 1.00 96.69 93 GLU A C 1
ATOM 816 O O . GLU A 1 93 ? 3.076 3.339 0.579 1.00 96.69 93 GLU A O 1
ATOM 821 N N . PHE A 1 94 ? 5.037 4.050 1.379 1.00 98.06 94 PHE A N 1
ATOM 822 C CA . PHE A 1 94 ? 4.771 3.705 2.772 1.00 98.06 94 PHE A CA 1
ATOM 823 C C . PHE A 1 94 ? 3.590 4.498 3.338 1.00 98.06 94 PHE A C 1
ATOM 825 O O . PHE A 1 94 ? 2.712 3.928 3.977 1.00 98.06 94 PHE A O 1
ATOM 832 N N . ASN A 1 95 ? 3.546 5.811 3.099 1.00 98.00 95 ASN A N 1
ATOM 833 C CA . ASN A 1 95 ? 2.459 6.656 3.588 1.00 98.00 95 ASN A CA 1
ATOM 834 C C . ASN A 1 95 ? 1.114 6.278 2.954 1.00 98.00 95 ASN A C 1
ATOM 836 O O . ASN A 1 95 ? 0.093 6.287 3.641 1.00 98.00 95 ASN A O 1
ATOM 840 N N . GLU A 1 96 ? 1.112 5.920 1.669 1.00 97.75 96 GLU A N 1
ATOM 841 C CA . GLU A 1 96 ? -0.089 5.430 0.994 1.00 97.75 96 GLU A CA 1
ATOM 842 C C . GLU A 1 96 ? -0.514 4.059 1.529 1.00 97.75 96 GLU A C 1
ATOM 844 O O . GLU A 1 96 ? -1.679 3.877 1.874 1.00 97.75 96 GLU A O 1
ATOM 849 N N . TRP A 1 97 ? 0.425 3.125 1.703 1.00 97.94 97 TRP A N 1
ATOM 850 C CA . TRP A 1 97 ? 0.156 1.843 2.354 1.00 97.94 97 TRP A CA 1
ATOM 851 C C . TRP A 1 97 ? -0.431 2.019 3.756 1.00 97.94 97 TRP A C 1
ATOM 853 O O . TRP A 1 97 ? -1.422 1.372 4.089 1.00 97.94 97 TRP A O 1
ATOM 863 N N . ALA A 1 98 ? 0.133 2.912 4.571 1.00 97.62 98 ALA A N 1
ATOM 864 C CA . ALA A 1 98 ? -0.354 3.183 5.918 1.00 97.62 98 ALA A CA 1
ATOM 865 C C . ALA A 1 98 ? -1.776 3.761 5.887 1.00 97.62 98 ALA A C 1
ATOM 867 O O . ALA A 1 98 ? -2.626 3.349 6.674 1.00 97.62 98 ALA A O 1
ATOM 868 N N . ARG A 1 99 ? -2.066 4.671 4.947 1.00 98.00 99 ARG A N 1
ATOM 869 C CA . ARG A 1 99 ? -3.416 5.210 4.735 1.00 98.00 99 ARG A CA 1
ATOM 870 C C . ARG A 1 99 ? -4.405 4.109 4.353 1.00 98.00 99 ARG A C 1
ATOM 872 O O . ARG A 1 99 ? -5.407 3.955 5.036 1.00 98.00 99 ARG A O 1
ATOM 879 N N . LEU A 1 100 ? -4.093 3.313 3.332 1.00 96.81 100 LEU A N 1
ATOM 880 C CA . LEU A 1 100 ? -4.954 2.222 2.863 1.00 96.81 100 LEU A CA 1
ATOM 881 C C . LEU A 1 100 ? -5.155 1.144 3.933 1.00 96.81 100 LEU A C 1
ATOM 883 O O . LEU A 1 100 ? -6.257 0.638 4.105 1.00 96.81 100 LEU A O 1
ATOM 887 N N . THR A 1 101 ? -4.102 0.813 4.681 1.00 95.88 101 THR A N 1
ATOM 888 C CA . THR A 1 101 ? -4.172 -0.152 5.785 1.00 95.88 101 THR A CA 1
ATOM 889 C C . THR A 1 101 ? -5.065 0.365 6.900 1.00 95.88 101 THR A C 1
ATOM 891 O O . THR A 1 101 ? -5.866 -0.392 7.436 1.00 95.88 101 THR A O 1
ATOM 894 N N . LYS A 1 102 ? -4.953 1.655 7.235 1.00 96.00 102 LYS A N 1
ATOM 895 C CA . LYS A 1 102 ? -5.851 2.298 8.188 1.00 96.00 102 LYS A CA 1
ATOM 896 C C . LYS A 1 102 ? -7.292 2.204 7.693 1.00 96.00 102 LYS A C 1
ATOM 898 O O . LYS A 1 102 ? -8.118 1.680 8.425 1.00 96.00 102 LYS A O 1
ATOM 903 N N . ASP A 1 103 ? -7.572 2.675 6.480 1.00 97.31 103 ASP A N 1
ATOM 904 C CA . ASP A 1 103 ? -8.925 2.699 5.914 1.00 97.31 103 ASP A CA 1
ATOM 905 C C . ASP A 1 103 ? -9.546 1.289 5.926 1.00 97.31 103 ASP A C 1
ATOM 907 O O . ASP A 1 103 ? -10.630 1.114 6.474 1.00 97.31 103 ASP A O 1
ATOM 911 N N . ARG A 1 104 ? -8.795 0.266 5.489 1.00 95.88 104 ARG A N 1
ATOM 912 C CA . ARG A 1 104 ? -9.208 -1.147 5.557 1.00 95.88 104 ARG A CA 1
ATOM 913 C C . ARG A 1 104 ? -9.546 -1.606 6.979 1.00 95.88 104 ARG A C 1
ATOM 915 O O . ARG A 1 104 ? -10.570 -2.241 7.174 1.00 95.88 104 ARG A O 1
ATOM 922 N N . ILE A 1 105 ? -8.712 -1.290 7.974 1.00 92.88 105 ILE A N 1
ATOM 923 C CA . ILE A 1 105 ? -8.968 -1.676 9.376 1.00 92.88 105 ILE A CA 1
ATOM 924 C C . ILE A 1 105 ? -10.246 -1.012 9.907 1.00 92.88 105 ILE A C 1
ATOM 926 O O . ILE A 1 105 ? -10.987 -1.633 10.661 1.00 92.88 105 ILE A O 1
ATOM 930 N N . TYR A 1 106 ? -10.509 0.246 9.541 1.00 93.56 106 TYR A N 1
ATOM 931 C CA . TYR A 1 106 ? -11.748 0.921 9.936 1.00 93.56 106 TYR A CA 1
ATOM 932 C C . TYR A 1 106 ? -12.971 0.317 9.243 1.00 93.56 106 TYR A C 1
ATOM 934 O O . TYR A 1 106 ? -13.991 0.149 9.900 1.00 93.56 106 TYR A O 1
ATOM 942 N N . GLU A 1 107 ? -12.866 -0.041 7.962 1.00 95.75 107 GLU A N 1
ATOM 943 C CA . GLU A 1 107 ? -13.933 -0.743 7.236 1.00 95.75 107 GLU A CA 1
ATOM 944 C C . GLU A 1 107 ? -14.219 -2.119 7.854 1.00 95.75 107 GLU A C 1
ATOM 946 O O . GLU A 1 107 ? -15.366 -2.416 8.174 1.00 95.75 107 GLU A O 1
ATOM 951 N N . GLU A 1 108 ? -13.183 -2.916 8.126 1.00 91.69 108 GLU A N 1
ATOM 952 C CA . GLU A 1 108 ? -13.309 -4.222 8.790 1.00 91.69 108 GLU A CA 1
ATOM 953 C C . GLU A 1 108 ? -13.920 -4.099 10.191 1.00 91.69 108 GLU A C 1
ATOM 955 O O . GLU A 1 108 ? -14.749 -4.918 10.593 1.00 91.69 108 GLU A O 1
ATOM 960 N N . PHE A 1 109 ? -13.551 -3.055 10.936 1.00 91.88 109 PHE A N 1
ATOM 961 C CA . PHE A 1 109 ? -14.136 -2.783 12.243 1.00 91.88 109 PHE A CA 1
ATOM 962 C C . PHE A 1 109 ? -15.605 -2.347 12.142 1.00 91.88 109 PHE A C 1
ATOM 964 O O . PHE A 1 109 ? -16.437 -2.819 12.917 1.00 91.88 109 PHE A O 1
ATOM 971 N N . ASP A 1 110 ? -15.952 -1.489 11.182 1.00 93.56 110 ASP A N 1
ATOM 972 C CA . ASP A 1 110 ? -17.338 -1.082 10.931 1.00 93.56 110 ASP A CA 1
ATOM 973 C C . ASP A 1 110 ? -18.212 -2.280 10.529 1.00 93.56 110 ASP A C 1
ATOM 975 O O . ASP A 1 110 ? -19.352 -2.394 10.992 1.00 93.56 110 ASP A O 1
ATOM 979 N N . ASP A 1 111 ? -17.689 -3.191 9.710 1.00 92.31 111 ASP A N 1
ATOM 980 C CA . ASP A 1 111 ? -18.370 -4.430 9.336 1.00 92.31 111 ASP A CA 1
ATOM 981 C C . ASP A 1 111 ? -18.580 -5.340 10.553 1.00 92.31 111 ASP A C 1
ATOM 983 O O . ASP A 1 111 ? -19.706 -5.783 10.803 1.00 92.31 111 ASP A O 1
ATOM 987 N N . LEU A 1 112 ? -17.558 -5.517 11.396 1.00 91.50 112 LEU A N 1
ATOM 988 C CA . LEU A 1 112 ? -17.677 -6.264 12.650 1.00 91.50 112 LEU A CA 1
ATOM 989 C C . LEU A 1 112 ? -18.763 -5.673 13.570 1.00 91.50 112 LEU A C 1
ATOM 991 O O . LEU A 1 112 ? -19.584 -6.407 14.136 1.00 91.50 112 LEU A O 1
ATOM 995 N N . LEU A 1 113 ? -18.830 -4.344 13.695 1.00 92.00 113 LEU A N 1
ATOM 996 C CA . LEU A 1 113 ? -19.880 -3.670 14.464 1.00 92.00 113 LEU A CA 1
ATOM 997 C C . LEU A 1 113 ? -21.276 -3.918 13.870 1.00 92.00 113 LEU A C 1
ATOM 999 O O . LEU A 1 113 ? -22.230 -4.136 14.618 1.00 92.00 113 LEU A O 1
ATOM 1003 N N . ARG A 1 114 ? -21.421 -3.921 12.539 1.00 90.75 114 ARG A N 1
ATOM 1004 C CA . ARG A 1 114 ? -22.700 -4.216 11.860 1.00 90.75 114 ARG A CA 1
ATOM 1005 C C . ARG A 1 114 ? -23.141 -5.666 12.051 1.00 90.75 114 ARG A C 1
ATOM 1007 O O . ARG A 1 114 ? -24.342 -5.946 12.123 1.00 90.75 114 ARG A O 1
ATOM 1014 N N . GLU A 1 115 ? -22.195 -6.593 12.122 1.00 89.62 115 GLU A N 1
ATOM 1015 C CA . GLU A 1 115 ? -22.466 -8.015 12.331 1.00 89.62 115 GLU A CA 1
ATOM 1016 C C . GLU A 1 115 ? -22.803 -8.349 13.791 1.00 89.62 115 GLU A C 1
ATOM 1018 O O . GLU A 1 115 ? -23.566 -9.290 14.048 1.00 89.62 115 GLU A O 1
ATOM 1023 N N . THR A 1 116 ? -22.325 -7.534 14.734 1.00 92.12 116 THR A N 1
ATOM 1024 C CA . THR A 1 116 ? -22.535 -7.691 16.178 1.00 92.12 116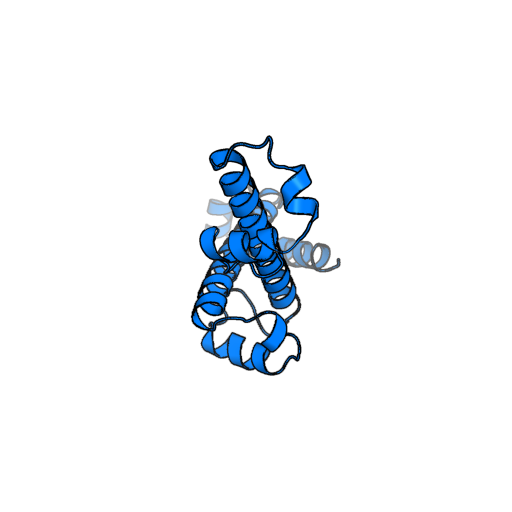 THR A CA 1
ATOM 1025 C C . THR A 1 116 ? -23.999 -7.454 16.568 1.00 92.12 116 THR A C 1
ATOM 1027 O O . THR A 1 116 ? -24.439 -6.337 16.829 1.00 92.12 116 THR A O 1
ATOM 1030 N N . LYS A 1 117 ? -24.778 -8.540 16.658 1.00 90.44 117 LYS A N 1
ATOM 1031 C CA . LYS A 1 117 ? -26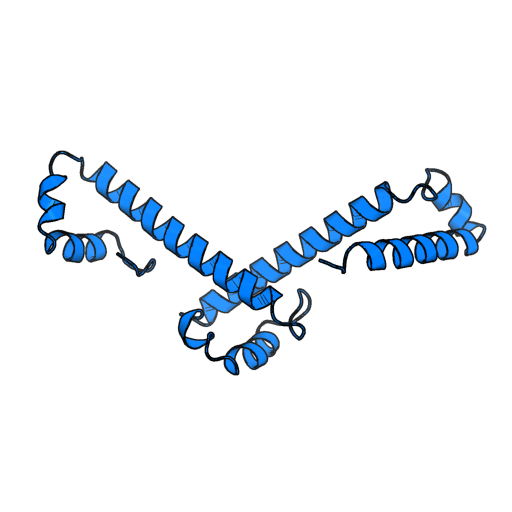.250 -8.511 16.817 1.00 90.44 117 LYS A CA 1
ATOM 1032 C C . LYS A 1 117 ? -26.776 -7.821 18.075 1.00 90.44 117 LYS A C 1
ATOM 1034 O O . LYS A 1 117 ? -27.934 -7.413 18.093 1.00 90.44 117 LYS A O 1
ATOM 1039 N N . ILE A 1 118 ? -25.959 -7.700 19.119 1.00 91.25 118 ILE A N 1
ATOM 1040 C CA . ILE A 1 118 ? -26.344 -6.990 20.347 1.00 91.25 118 ILE A CA 1
ATOM 1041 C C . ILE A 1 118 ? -26.316 -5.462 20.174 1.00 91.25 118 ILE A C 1
ATOM 1043 O O . ILE A 1 118 ? -26.897 -4.733 20.979 1.00 91.25 118 ILE A O 1
ATOM 1047 N N . ILE A 1 119 ? -25.697 -4.964 19.097 1.00 92.50 119 ILE A N 1
ATOM 1048 C CA . ILE A 1 119 ? -25.765 -3.562 18.693 1.00 92.50 119 ILE A CA 1
ATOM 1049 C C . ILE A 1 119 ? -27.077 -3.334 17.933 1.00 92.50 119 ILE A C 1
ATOM 1051 O O . ILE A 1 119 ? -27.312 -3.891 16.864 1.00 92.50 119 ILE A O 1
ATOM 1055 N N . THR A 1 120 ? -27.952 -2.495 18.487 1.00 93.25 120 THR A N 1
ATOM 1056 C CA . THR A 1 120 ? -29.260 -2.157 17.911 1.00 93.25 120 THR A CA 1
ATOM 1057 C C . THR A 1 120 ? -29.515 -0.650 17.986 1.00 93.25 120 THR A C 1
ATOM 1059 O O . THR A 1 120 ? -28.751 0.097 18.597 1.00 93.25 120 THR A O 1
ATOM 1062 N N . TYR A 1 121 ? -30.637 -0.186 17.424 1.00 92.75 121 TYR A N 1
ATOM 1063 C CA . TYR A 1 121 ? -31.056 1.220 17.509 1.00 92.75 121 TYR A CA 1
ATOM 1064 C C . TYR A 1 121 ? -31.258 1.719 18.954 1.00 92.75 121 TYR A C 1
ATOM 1066 O O . TYR A 1 121 ? -31.237 2.924 19.192 1.00 92.75 121 TYR A O 1
ATOM 1074 N N . GLN A 1 122 ? -31.455 0.813 19.920 1.00 92.88 122 GLN A N 1
ATOM 1075 C CA . GLN A 1 122 ? -31.611 1.164 21.334 1.00 92.88 122 GLN A CA 1
ATOM 1076 C C . GLN A 1 122 ? -30.271 1.285 22.064 1.00 92.88 122 GLN A C 1
ATOM 1078 O O . GLN A 1 122 ? -30.223 1.942 23.103 1.00 92.88 122 GLN A O 1
ATOM 1083 N N . SER A 1 123 ? -29.184 0.722 21.514 1.00 92.19 123 SER A N 1
ATOM 1084 C CA . SER A 1 123 ? -27.881 0.635 22.188 1.00 92.19 123 SER A CA 1
ATOM 1085 C C . SER A 1 123 ? -27.385 1.982 22.695 1.00 92.19 123 SER A C 1
ATOM 1087 O O . SER A 1 123 ? -26.850 2.049 23.794 1.00 92.19 123 SER A O 1
ATOM 1089 N N . GLN A 1 124 ? -27.597 3.068 21.944 1.00 92.44 124 GLN A N 1
ATOM 1090 C CA . GLN A 1 124 ? -27.175 4.401 22.377 1.00 92.44 124 GLN A CA 1
ATOM 1091 C C . GLN A 1 124 ? -27.840 4.814 23.696 1.00 92.44 124 GLN A C 1
ATOM 1093 O O . GLN A 1 124 ? -27.161 5.291 24.602 1.00 92.44 124 GLN A O 1
ATOM 1098 N N . LYS A 1 125 ? -29.156 4.606 23.814 1.00 94.81 125 LYS A N 1
ATOM 1099 C CA . LYS A 1 125 ? -29.906 4.904 25.036 1.00 94.81 125 LYS A CA 1
ATOM 1100 C C . LYS A 1 125 ? -29.479 3.967 26.168 1.00 94.81 125 LYS A C 1
ATOM 1102 O O . LYS A 1 125 ? -29.193 4.431 27.265 1.00 94.81 125 LYS A O 1
ATOM 1107 N N . THR A 1 126 ? -29.367 2.670 25.883 1.00 92.31 126 THR A N 1
ATOM 1108 C CA . THR A 1 126 ? -28.984 1.665 26.881 1.00 92.31 126 THR A CA 1
ATOM 1109 C C . THR A 1 126 ? -27.587 1.919 27.450 1.00 92.31 126 THR A C 1
ATOM 1111 O O . THR A 1 126 ? -27.416 1.790 28.652 1.00 92.31 126 THR A O 1
ATOM 1114 N N . ILE A 1 127 ? -26.612 2.344 26.636 1.00 94.88 127 ILE A N 1
ATOM 1115 C CA . ILE A 1 127 ? -25.250 2.680 27.099 1.00 94.88 127 ILE A CA 1
ATOM 1116 C C . ILE A 1 127 ? -25.257 3.901 28.024 1.00 94.88 127 ILE A C 1
ATOM 1118 O O . ILE A 1 127 ? -24.535 3.917 29.015 1.00 94.88 127 ILE A O 1
ATOM 1122 N N . GLN A 1 128 ? -26.067 4.918 27.715 1.00 93.44 128 GLN A N 1
ATOM 1123 C CA . GLN A 1 128 ? -26.178 6.122 28.547 1.00 93.44 128 GLN A CA 1
ATOM 1124 C C . GLN A 1 128 ? -26.817 5.832 29.911 1.00 93.44 128 GLN A C 1
ATOM 1126 O O . GLN A 1 128 ? -26.472 6.475 30.899 1.00 93.44 128 GLN A O 1
ATOM 1131 N N . GLU A 1 129 ? -27.748 4.880 29.960 1.00 93.06 129 GLU A N 1
ATOM 1132 C CA . GLU A 1 129 ? -28.439 4.471 31.187 1.00 93.06 129 GLU A CA 1
ATOM 1133 C C . GLU A 1 129 ? -27.651 3.410 31.975 1.00 93.06 129 GLU A C 1
ATOM 1135 O O . GLU A 1 129 ? -27.732 3.363 33.203 1.00 93.06 129 GLU A O 1
ATOM 1140 N N . ASN A 1 130 ? -26.895 2.553 31.283 1.00 86.44 130 ASN A N 1
ATOM 1141 C CA . ASN A 1 130 ? -26.171 1.424 31.851 1.00 86.44 130 ASN A CA 1
ATOM 1142 C C . ASN A 1 130 ? -24.909 1.084 31.031 1.00 86.44 130 ASN A C 1
ATOM 1144 O O . ASN A 1 130 ? -24.979 0.478 29.958 1.00 86.44 130 ASN A O 1
ATOM 1148 N N . GLU A 1 131 ? -23.734 1.370 31.596 1.00 91.12 131 GLU A N 1
ATOM 1149 C CA . GLU A 1 131 ? -22.438 1.047 30.981 1.00 91.12 131 GLU A CA 1
ATOM 1150 C C . GLU A 1 131 ? -22.220 -0.456 30.729 1.00 91.12 131 GLU A C 1
ATOM 1152 O O . GLU A 1 131 ? -21.352 -0.818 29.933 1.00 91.12 131 GLU A O 1
ATOM 1157 N N . GLN A 1 132 ? -22.988 -1.347 31.371 1.00 93.00 132 GLN A N 1
ATOM 1158 C CA . GLN A 1 132 ? -22.876 -2.791 31.158 1.00 93.00 132 GLN A CA 1
ATOM 1159 C C . GLN A 1 132 ? -23.104 -3.174 29.691 1.00 93.00 132 GLN A C 1
ATOM 1161 O O . GLN A 1 132 ? -22.388 -4.028 29.181 1.00 93.00 132 GLN A O 1
ATOM 1166 N N . HIS A 1 133 ? -24.008 -2.489 28.980 1.00 91.19 133 HIS A N 1
ATOM 1167 C CA . HIS A 1 133 ? -24.266 -2.782 27.564 1.00 91.19 133 HIS A CA 1
ATOM 1168 C C . HIS A 1 133 ? -23.032 -2.545 26.687 1.00 91.19 133 HIS A C 1
ATOM 1170 O O . HIS A 1 133 ? -22.763 -3.312 25.768 1.00 91.19 133 HIS A O 1
ATOM 1176 N N . LEU A 1 134 ? -22.237 -1.512 26.991 1.00 92.50 134 LEU A N 1
ATOM 1177 C CA . LEU A 1 134 ? -20.976 -1.267 26.289 1.00 92.50 134 LEU A CA 1
ATOM 1178 C C . LEU A 1 134 ? -19.948 -2.362 26.595 1.00 92.50 134 LEU A C 1
ATOM 1180 O O . LEU A 1 134 ? -19.252 -2.807 25.688 1.00 92.50 134 LEU A O 1
ATOM 1184 N N . LYS A 1 135 ? -19.866 -2.819 27.850 1.00 93.62 135 LYS A N 1
ATOM 1185 C CA . LYS A 1 135 ? -18.962 -3.912 28.244 1.00 93.62 135 LYS A CA 1
ATOM 1186 C C . LYS A 1 135 ? -19.317 -5.219 27.539 1.00 93.62 135 LYS A C 1
ATOM 1188 O O . LYS A 1 135 ? -18.417 -5.903 27.066 1.00 93.62 135 LYS A O 1
ATOM 1193 N N . ASP A 1 136 ? -20.605 -5.524 27.417 1.00 90.94 136 ASP A N 1
ATOM 1194 C CA . ASP A 1 136 ? -21.081 -6.719 26.718 1.00 90.94 136 ASP A CA 1
ATOM 1195 C C . ASP A 1 136 ? -20.764 -6.642 25.214 1.00 90.94 136 ASP A C 1
ATOM 1197 O O . ASP A 1 136 ? -20.314 -7.627 24.630 1.00 90.94 136 ASP A O 1
ATOM 1201 N N . ILE A 1 137 ? -20.914 -5.460 24.594 1.00 92.00 137 ILE A N 1
ATOM 1202 C CA . ILE A 1 137 ? -20.469 -5.204 23.212 1.00 92.00 137 ILE A CA 1
ATOM 1203 C C . ILE A 1 137 ? -18.970 -5.464 23.067 1.00 92.00 137 ILE A C 1
ATOM 1205 O O . ILE A 1 137 ? -18.576 -6.229 22.192 1.00 92.00 137 ILE A O 1
ATOM 1209 N N . LEU A 1 138 ? -18.139 -4.874 23.929 1.00 91.25 138 LEU A N 1
ATOM 1210 C CA . LEU A 1 138 ? -16.686 -5.048 23.871 1.00 91.25 138 LEU A CA 1
ATOM 1211 C C . LEU A 1 138 ? -16.276 -6.516 24.046 1.00 91.25 138 LEU A C 1
ATOM 1213 O O . LEU A 1 138 ? -15.455 -7.000 23.276 1.00 91.25 138 LEU A O 1
ATOM 1217 N N . ALA A 1 139 ? -16.903 -7.247 24.971 1.00 90.12 139 ALA A N 1
ATOM 1218 C CA . ALA A 1 139 ? -16.626 -8.668 25.179 1.00 90.12 139 ALA A CA 1
ATOM 1219 C C . ALA A 1 139 ? -16.959 -9.523 23.942 1.00 90.12 139 ALA A C 1
ATOM 1221 O O . ALA A 1 139 ? -16.224 -10.453 23.614 1.00 90.12 139 ALA A O 1
ATOM 1222 N N . VAL A 1 140 ? -18.048 -9.213 23.229 1.00 87.94 140 VAL A N 1
ATOM 1223 C CA . VAL A 1 140 ? -18.386 -9.904 21.972 1.00 87.94 140 VAL A CA 1
ATOM 1224 C C . VAL A 1 140 ? -17.379 -9.571 20.867 1.00 87.94 140 VAL A C 1
ATOM 1226 O O . VAL A 1 140 ? -16.981 -10.467 20.121 1.00 87.94 140 VAL A O 1
ATOM 1229 N N . LEU A 1 141 ? -16.941 -8.313 20.776 1.00 87.81 141 LEU A N 1
ATOM 1230 C CA . LEU A 1 141 ? -15.964 -7.872 19.777 1.00 87.81 141 LEU A CA 1
ATOM 1231 C C . LEU A 1 141 ? -14.576 -8.491 20.005 1.00 87.81 141 LEU A C 1
ATOM 1233 O O . LEU A 1 141 ? -13.958 -8.932 19.040 1.00 87.81 141 LEU A O 1
ATOM 1237 N N . GLU A 1 142 ? -14.123 -8.605 21.258 1.00 83.94 142 GLU A N 1
ATOM 1238 C CA . GLU A 1 142 ? -12.861 -9.278 21.614 1.00 83.94 142 GLU A CA 1
ATOM 1239 C C . GLU A 1 142 ? -12.857 -10.753 21.176 1.00 83.94 142 GLU A C 1
ATOM 1241 O O . GLU A 1 142 ? -11.865 -11.250 20.643 1.00 83.94 142 GLU A O 1
ATOM 1246 N N . VAL A 1 143 ? -13.983 -11.462 21.332 1.00 74.62 143 VAL A N 1
ATOM 1247 C CA . VAL A 1 143 ? -14.115 -12.848 20.848 1.00 74.62 143 VAL A CA 1
ATOM 1248 C C . VAL A 1 143 ? -14.124 -12.902 19.317 1.00 74.62 143 VAL A C 1
ATOM 1250 O O . VAL A 1 143 ? -13.495 -13.788 18.736 1.00 74.62 143 VAL A O 1
ATOM 1253 N N . GLY A 1 144 ? -14.786 -11.951 18.651 1.00 63.16 144 GLY A N 1
ATOM 1254 C CA . GLY A 1 144 ? -14.795 -11.844 17.189 1.00 63.16 144 GLY A CA 1
ATOM 1255 C C . GLY A 1 144 ? -13.398 -11.655 16.584 1.00 63.16 144 GLY A C 1
ATOM 1256 O O . GLY A 1 144 ? -13.079 -12.286 15.578 1.00 63.16 144 GLY A O 1
ATOM 1257 N N . GLU A 1 145 ? -12.533 -10.871 17.233 1.00 55.69 145 GLU A N 1
ATOM 1258 C CA . GLU A 1 145 ? -11.148 -10.625 16.801 1.00 55.69 145 GLU A CA 1
ATOM 1259 C C . GLU A 1 145 ? -10.287 -11.905 16.827 1.00 55.69 145 GLU A C 1
ATOM 1261 O O . GLU A 1 145 ? -9.535 -12.178 15.886 1.00 55.69 145 GLU A O 1
ATOM 1266 N N . THR A 1 146 ? -10.463 -12.765 17.841 1.00 53.34 146 THR A N 1
ATOM 1267 C CA . THR A 1 146 ? -9.729 -14.046 17.946 1.00 53.34 146 THR A CA 1
ATOM 1268 C C . THR A 1 146 ? -10.068 -15.061 16.848 1.00 53.34 146 THR A C 1
ATOM 1270 O O . THR A 1 146 ? -9.294 -15.989 16.614 1.00 53.34 146 THR A O 1
ATOM 1273 N N . GLY A 1 147 ? -11.193 -14.885 16.146 1.00 43.81 147 GLY A N 1
ATOM 1274 C CA . GLY A 1 147 ? -11.576 -15.706 14.995 1.00 43.81 147 GLY A CA 1
ATOM 1275 C C . GLY A 1 147 ? -11.006 -15.229 13.654 1.00 43.81 147 GLY A C 1
ATOM 1276 O O . GLY A 1 147 ? -11.013 -16.000 12.697 1.00 43.81 147 GLY A O 1
ATOM 1277 N N . ILE A 1 148 ? -10.514 -13.985 13.572 1.00 45.66 148 ILE A N 1
ATOM 1278 C CA . ILE A 1 148 ? -10.078 -13.340 12.318 1.00 45.66 148 ILE A CA 1
ATOM 1279 C C . ILE A 1 148 ? -8.541 -13.283 12.211 1.00 45.66 148 ILE A C 1
ATOM 1281 O O . ILE A 1 148 ? -8.003 -13.348 11.111 1.00 45.66 148 ILE A O 1
ATOM 1285 N N . GLY A 1 149 ? -7.809 -13.261 13.332 1.00 37.31 149 GLY A N 1
ATOM 1286 C CA . GLY A 1 149 ? -6.333 -13.260 13.362 1.00 37.31 149 GLY A CA 1
ATOM 1287 C C . GLY A 1 149 ? -5.648 -14.623 13.160 1.00 37.31 149 GLY A C 1
ATOM 1288 O O . GLY A 1 149 ? -4.483 -14.774 13.519 1.00 37.31 149 GLY A O 1
ATOM 1289 N N . GLY A 1 150 ? -6.370 -15.628 12.654 1.00 34.31 150 GLY A N 1
ATOM 1290 C CA . GLY A 1 150 ? -5.928 -17.024 12.548 1.00 34.31 150 GLY A CA 1
ATOM 1291 C C . GLY A 1 150 ? -5.840 -17.566 11.119 1.00 34.31 150 GLY A C 1
ATOM 1292 O O . GLY A 1 150 ? -6.203 -18.725 10.908 1.00 34.31 150 GLY A O 1
ATOM 1293 N N . VAL A 1 151 ? -5.403 -16.753 10.150 1.00 33.44 151 VAL A N 1
ATOM 1294 C CA . VAL A 1 151 ? -5.023 -17.195 8.791 1.00 33.44 151 VAL A CA 1
ATOM 1295 C C . VAL A 1 151 ? -3.754 -16.486 8.345 1.00 33.44 151 VAL A C 1
ATOM 1297 O O . VAL A 1 151 ? -3.725 -15.240 8.435 1.00 33.44 151 VAL A O 1
#

Sequence (151 aa):
IKNPDLSYHDGRKLLKKDPRYDEIDL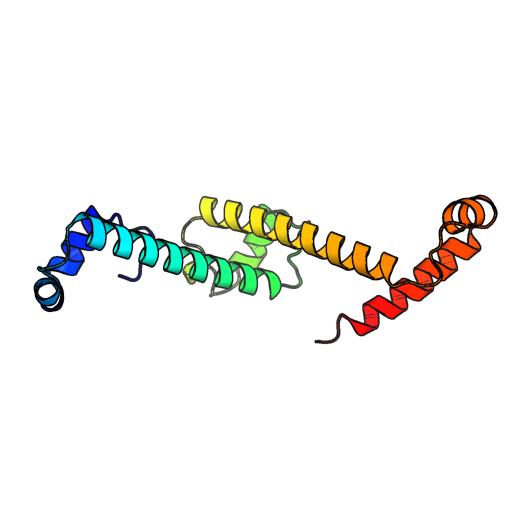LEKSTKERLFSDHTHNLEKKRREQFYQWLSEKEEINYRTKWRDARKVLETDEKYEKLVTSDRRAEREFNEWARLTKDRIYEEFDDLLRETKIITYQSQKTIQENEQHLKDILAVLEVGETGIGGV

InterPro domains:
  IPR002713 FF domain [PF01846] (3-39)
  IPR002713 FF domain [PF01846] (46-97)
  IPR002713 FF domain [PS51676] (43-100)
  IPR002713 FF domain [SM00441] (1-42)
  IPR002713 FF domain [SM00441] (44-100)
  IPR036517 FF domain superfamily [G3DSA:1.10.10.440] (1-47)
  IPR036517 FF domain superfamily [G3DSA:1.10.10.440] (48-100)
  IPR036517 FF domain superfamily [G3DSA:1.10.10.440] (106-145)
  IPR036517 FF domain superfamily [SSF81698] (3-49)
  IPR036517 FF domain superfamily [SSF81698] (43-104)
  IPR045148 Transcription elongation regulator 1-like [PTHR15377] (1-142)

pLDDT: mean 90.61, std 11.31, range [33.44, 98.06]

Nearest PDB structures (foldseek):
  7abg-assembly1_A4  TM=8.375E-01  e=1.267E-07  Homo sapiens
  7abf-assembly1_A4  TM=8.491E-01  e=2.865E-07  Homo sapiens
  4fqg-assembly1_A  TM=7.921E-01  e=1.724E-06  Homo sapiens
  8qo9-assembly1_T  TM=8.536E-01  e=1.244E-06  Homo sapiens

Secondary structure (DSSP, 8-state):
---TT--HHHHHHHHTTSGGGGGGTTS-HHHHHHHHHHHHHHHHHHHHHHHHHHHHT-TT--TTS-HHHHHHHHTTSTTHHHH-S-HHHHHHHHHHHHHHHHHHHHHHHHHHHHH-TT--TTHHHHHHH-THHHHHHHHHHHHHHHTTS--

Foldseek 3Di:
DQALPDDPVRVVVVLVVPPVSVVCPVDDPVRSNVVSNVVSVVSVVVLLVVLLVVQVVDPVHALVDQLVVSVVVLVVDPCCVVSDPDSVVSNVSSNVSSVVRVVVVVVVVVVLLVVQVLDDPCLVVCCVVDVVSVVVSVVVVVVVVVVVPPD

Solvent-accessible surface area (backbone atoms only — not comparable to full-atom values): 8881 Å² total; per-residue (Å²): 139,87,65,49,86,58,48,70,75,61,46,47,61,58,43,70,73,40,76,71,50,65,78,50,63,86,55,52,70,70,56,56,49,50,55,49,52,53,50,29,50,51,48,46,51,53,51,50,52,53,50,51,53,55,48,73,72,34,88,93,43,55,60,83,57,50,62,78,60,43,47,62,60,44,68,74,40,87,59,34,79,76,71,50,88,39,70,75,55,46,47,53,53,49,54,49,48,22,49,54,51,45,52,49,52,52,52,54,48,52,50,51,54,72,66,38,79,86,62,52,95,58,42,68,60,46,35,76,78,35,62,62,57,51,53,54,51,50,56,53,50,57,55,54,51,69,71,65,78,75,124

Organism: Bursaphelenchus xylophilus (NCBI:txid6326)

Mean predicted aligned error: 6.95 Å